Protein AF-A0A6L7V198-F1 (afdb_monomer)

Mean predicted aligned error: 16.87 Å

Nearest PDB structures (foldseek):
  6fhq-assembly1_A  TM=5.120E-01  e=2.280E-01  Homo sapiens
  9h6b-assembly1_B  TM=2.207E-01  e=5.074E+00  Escherichia coli KLY
  6ifm-assembly1_F  TM=2.244E-01  e=8.605E+00  Salmonella enterica subsp. enterica serovar Typhimurium str. LT2
  9h6c-assembly1_B-2  TM=2.796E-01  e=8.605E+00  Escherichia coli KLY

Secondary structure (DSSP, 8-state):
----------PPBPTTT--B--GGGEEE-TTT--EEE--SSTT--S---EEEEEETTTTEEEEEEHHHHHHHTT------------PPP------------TT--HHHHHHHHHHTT-

Structure (mmCIF, N/CA/C/O backbone):
data_AF-A0A6L7V198-F1
#
_entry.id   AF-A0A6L7V198-F1
#
loop_
_atom_site.group_PDB
_atom_site.id
_atom_site.type_symbol
_atom_site.label_atom_id
_at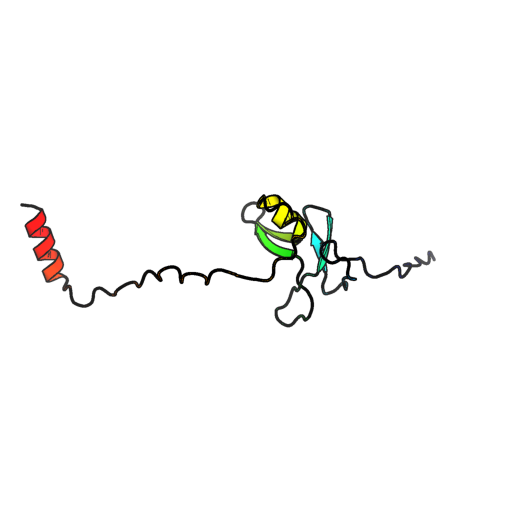om_site.label_alt_id
_atom_site.label_comp_id
_atom_site.label_asym_id
_atom_site.label_entity_id
_atom_site.label_seq_id
_atom_site.pdbx_PDB_ins_code
_atom_site.Cartn_x
_atom_site.Cartn_y
_atom_site.Cartn_z
_atom_site.occupancy
_atom_site.B_iso_or_equiv
_atom_site.auth_seq_id
_atom_site.auth_comp_id
_atom_site.auth_asym_id
_atom_site.auth_atom_id
_atom_site.pdbx_PDB_model_num
ATOM 1 N N . MET A 1 1 ? 13.243 -38.237 6.679 1.00 44.69 1 MET A N 1
ATOM 2 C CA . MET A 1 1 ? 13.777 -37.379 5.601 1.00 44.69 1 MET A CA 1
ATOM 3 C C . MET A 1 1 ? 12.602 -37.002 4.713 1.00 44.69 1 MET A C 1
ATOM 5 O O . MET A 1 1 ? 12.354 -37.661 3.716 1.00 44.69 1 MET A O 1
ATOM 9 N N . THR A 1 2 ? 11.779 -36.054 5.153 1.00 49.41 2 THR A N 1
ATOM 10 C CA . THR A 1 2 ? 10.603 -35.600 4.401 1.00 49.41 2 THR A CA 1
ATOM 11 C C . THR A 1 2 ? 11.046 -34.472 3.484 1.00 49.41 2 THR A C 1
ATOM 13 O O . THR A 1 2 ? 11.246 -33.339 3.914 1.00 49.41 2 THR A O 1
ATOM 16 N N . SER A 1 3 ? 11.273 -34.832 2.225 1.00 48.97 3 SER A N 1
ATOM 17 C CA . SER A 1 3 ? 11.483 -33.908 1.120 1.00 48.97 3 SER A CA 1
ATOM 18 C C . SER A 1 3 ? 10.223 -33.060 0.942 1.00 48.97 3 SER A C 1
ATOM 20 O O . SER A 1 3 ? 9.233 -33.537 0.393 1.00 48.97 3 SER A O 1
ATOM 22 N N . ASN A 1 4 ? 10.242 -31.815 1.418 1.00 54.75 4 ASN A N 1
ATOM 23 C CA . ASN A 1 4 ? 9.237 -30.832 1.029 1.00 54.75 4 ASN A CA 1
ATOM 24 C C . ASN A 1 4 ? 9.600 -30.337 -0.373 1.00 54.75 4 ASN A C 1
ATOM 26 O O . ASN A 1 4 ? 10.453 -29.468 -0.542 1.00 54.75 4 ASN A O 1
ATOM 30 N N . ALA A 1 5 ? 8.967 -30.941 -1.376 1.00 53.66 5 ALA A N 1
ATOM 31 C CA . ALA A 1 5 ? 8.916 -30.411 -2.726 1.00 53.66 5 ALA A CA 1
ATOM 32 C C . ALA A 1 5 ? 8.106 -29.108 -2.689 1.00 53.66 5 ALA A C 1
ATOM 34 O O . ALA A 1 5 ? 6.876 -29.122 -2.759 1.00 53.66 5 ALA A O 1
ATOM 35 N N . ILE A 1 6 ? 8.792 -27.977 -2.523 1.00 59.88 6 ILE A N 1
ATOM 36 C CA . ILE A 1 6 ? 8.203 -26.667 -2.791 1.00 59.88 6 ILE A CA 1
ATOM 37 C C . ILE A 1 6 ? 7.982 -26.644 -4.301 1.00 59.88 6 ILE A C 1
ATOM 39 O O . ILE A 1 6 ? 8.924 -26.511 -5.075 1.00 59.88 6 ILE A O 1
ATOM 43 N N . SER A 1 7 ? 6.744 -26.900 -4.710 1.00 51.19 7 SER A N 1
ATOM 44 C CA . SER A 1 7 ? 6.342 -26.828 -6.107 1.00 51.19 7 SER A CA 1
ATOM 45 C C . SER A 1 7 ? 6.487 -25.376 -6.550 1.00 51.19 7 SER A C 1
ATOM 47 O O . SER A 1 7 ? 5.738 -24.516 -6.088 1.00 51.19 7 SER A O 1
ATOM 49 N N . GLU A 1 8 ? 7.473 -25.112 -7.405 1.00 55.16 8 GLU A N 1
ATOM 50 C CA . GLU A 1 8 ? 7.708 -23.849 -8.109 1.00 55.16 8 GLU A CA 1
ATOM 51 C C . GLU A 1 8 ? 6.473 -23.499 -8.953 1.00 55.16 8 GLU A C 1
ATOM 53 O O . GLU A 1 8 ? 6.374 -23.844 -10.127 1.00 55.16 8 GLU A O 1
ATOM 58 N N . SER A 1 9 ? 5.472 -22.881 -8.331 1.00 57.53 9 SER A N 1
ATOM 59 C CA . SER A 1 9 ? 4.148 -22.698 -8.932 1.00 57.53 9 SER A CA 1
ATOM 60 C C . SER A 1 9 ? 3.872 -21.220 -9.129 1.00 57.53 9 SER A C 1
ATOM 62 O O . SER A 1 9 ? 3.097 -20.638 -8.383 1.00 57.53 9 SER A O 1
ATOM 64 N N . GLY A 1 10 ? 4.525 -20.637 -10.136 1.00 71.19 10 GLY A N 1
ATOM 65 C CA . GLY A 1 10 ? 4.205 -19.312 -10.661 1.00 71.19 10 GLY A CA 1
ATOM 66 C C . GLY A 1 10 ? 4.459 -18.149 -9.699 1.00 71.19 10 GLY A C 1
ATOM 67 O O . GLY A 1 10 ? 4.398 -18.246 -8.476 1.00 71.19 10 GLY A O 1
ATOM 68 N N . LEU A 1 11 ? 4.752 -16.992 -10.271 1.00 79.62 11 LEU A N 1
ATOM 69 C CA . LEU A 1 11 ? 4.632 -15.746 -9.530 1.00 79.62 11 LEU A CA 1
ATOM 70 C C . LEU A 1 11 ? 3.127 -15.467 -9.347 1.00 79.62 11 LEU A C 1
ATOM 72 O O . LEU A 1 11 ? 2.395 -15.557 -10.333 1.00 79.62 11 LEU A O 1
ATOM 76 N N . PRO A 1 12 ? 2.644 -15.161 -8.130 1.00 88.25 12 PRO A N 1
ATOM 77 C CA . PRO A 1 12 ? 1.263 -14.750 -7.921 1.00 88.25 12 PRO A CA 1
ATOM 78 C C . PRO A 1 12 ? 0.965 -13.495 -8.744 1.00 88.25 12 PRO A C 1
ATOM 80 O O . PRO A 1 12 ? 1.823 -12.619 -8.886 1.00 88.25 12 PRO A O 1
ATOM 83 N N . ALA A 1 13 ? -0.244 -13.430 -9.295 1.00 94.38 13 ALA A N 1
ATOM 84 C CA . ALA A 1 13 ? -0.705 -12.288 -10.070 1.00 94.38 13 ALA A CA 1
ATOM 85 C C . ALA A 1 13 ? -1.079 -11.119 -9.152 1.00 94.38 13 ALA A C 1
ATOM 87 O O . ALA A 1 13 ? -1.555 -11.314 -8.031 1.00 94.38 13 ALA A O 1
ATOM 88 N N . CYS A 1 14 ? -0.858 -9.904 -9.640 1.00 96.12 14 CYS A N 1
ATOM 89 C CA . CYS A 1 14 ? -1.327 -8.684 -9.006 1.00 96.12 14 CYS A CA 1
ATOM 90 C C . CYS A 1 14 ? -2.840 -8.543 -9.189 1.00 96.12 14 CYS A C 1
ATOM 92 O O . CYS A 1 14 ? -3.318 -8.530 -10.317 1.00 96.12 14 CYS A O 1
ATOM 94 N N . VAL A 1 15 ? -3.584 -8.335 -8.104 1.00 96.06 15 VAL A N 1
ATOM 95 C CA . VAL A 1 15 ? -5.052 -8.170 -8.132 1.00 96.06 15 VAL A CA 1
ATOM 96 C C . VAL A 1 15 ? -5.533 -6.914 -8.885 1.00 96.06 15 VAL A C 1
ATOM 98 O O . VAL A 1 15 ? -6.725 -6.747 -9.122 1.00 96.06 15 VAL A O 1
ATOM 101 N N . VAL A 1 16 ? -4.625 -5.996 -9.236 1.00 96.50 16 VAL A N 1
ATOM 102 C CA . VAL A 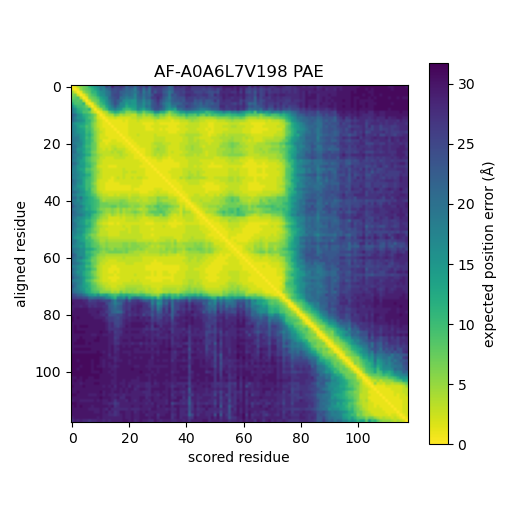1 16 ? -4.958 -4.715 -9.885 1.00 96.50 16 VAL A CA 1
ATOM 103 C C . VAL A 1 16 ? -4.709 -4.731 -11.390 1.00 96.50 16 VAL A C 1
ATOM 105 O O . VAL A 1 16 ? -5.503 -4.164 -12.133 1.00 96.50 16 VAL A O 1
ATOM 108 N N . CYS A 1 17 ? -3.611 -5.336 -11.848 1.00 95.88 17 CYS A N 1
ATOM 109 C CA . CYS A 1 17 ? -3.233 -5.349 -13.267 1.00 95.88 17 CYS A CA 1
ATOM 110 C C . CYS A 1 17 ? -3.100 -6.754 -13.867 1.00 95.88 17 CYS A C 1
ATOM 112 O O . CYS A 1 17 ? -2.730 -6.872 -15.031 1.00 95.88 17 CYS A O 1
ATOM 114 N N . ASP A 1 18 ? -3.341 -7.804 -13.078 1.00 94.88 18 ASP A N 1
ATOM 115 C CA . ASP A 1 18 ? -3.238 -9.218 -13.459 1.00 94.88 18 ASP A CA 1
ATOM 116 C C . ASP A 1 18 ? -1.840 -9.677 -13.925 1.00 94.88 18 ASP A C 1
ATOM 118 O O . ASP A 1 18 ? -1.646 -10.834 -14.305 1.00 94.88 18 ASP A O 1
ATOM 122 N N . GLU A 1 19 ? -0.826 -8.811 -13.846 1.00 93.62 19 GLU A N 1
ATOM 123 C CA . GLU A 1 19 ? 0.552 -9.161 -14.179 1.00 93.62 19 GLU A CA 1
ATOM 124 C C . GLU A 1 19 ? 1.256 -9.894 -13.021 1.00 93.62 19 GLU A C 1
ATOM 126 O O . GLU A 1 19 ? 0.952 -9.657 -11.845 1.00 93.62 19 GLU A O 1
ATOM 131 N N . PRO A 1 20 ? 2.242 -10.763 -13.313 1.00 93.25 20 PRO A N 1
ATOM 132 C CA . PRO A 1 20 ? 2.998 -11.467 -12.283 1.00 93.25 20 PRO A CA 1
ATOM 133 C C . PRO A 1 20 ? 3.744 -10.506 -11.346 1.00 93.25 20 PRO A C 1
ATOM 135 O O . PRO A 1 20 ? 4.444 -9.593 -11.792 1.00 93.25 20 PRO A O 1
ATOM 138 N N . ALA A 1 21 ? 3.650 -10.739 -10.037 1.00 90.12 21 ALA A N 1
ATOM 139 C CA . ALA A 1 21 ? 4.304 -9.922 -9.022 1.00 90.12 21 ALA A CA 1
ATOM 140 C C . ALA A 1 21 ? 5.502 -10.659 -8.396 1.00 90.12 21 ALA A C 1
ATOM 142 O O . ALA A 1 21 ? 5.358 -11.681 -7.708 1.00 90.12 21 ALA A O 1
ATOM 143 N N . ALA A 1 22 ? 6.704 -10.123 -8.638 1.00 88.06 22 ALA A N 1
ATOM 144 C CA . ALA A 1 22 ? 7.951 -10.609 -8.049 1.00 88.06 22 ALA A CA 1
ATOM 145 C C . ALA A 1 22 ? 7.893 -10.546 -6.507 1.00 88.06 22 ALA A C 1
ATOM 147 O O . ALA A 1 22 ? 7.328 -9.590 -5.974 1.00 88.06 22 ALA A O 1
ATOM 148 N N . PRO A 1 23 ? 8.452 -11.524 -5.768 1.00 86.81 23 PRO A N 1
ATOM 149 C CA . PRO A 1 23 ? 8.427 -11.536 -4.303 1.00 86.81 23 PRO A CA 1
ATOM 150 C C . PRO A 1 23 ? 8.981 -10.259 -3.662 1.00 86.81 23 PRO A C 1
ATOM 152 O O . PRO A 1 23 ? 8.484 -9.826 -2.630 1.00 86.81 23 PRO A O 1
ATOM 155 N N . GLU A 1 24 ? 9.990 -9.656 -4.283 1.00 87.62 24 GLU A N 1
ATOM 156 C CA . GLU A 1 24 ? 10.660 -8.431 -3.842 1.00 87.62 24 GLU A CA 1
ATOM 157 C C . GLU A 1 24 ? 9.904 -7.134 -4.174 1.00 87.62 24 GLU A C 1
ATOM 159 O O . GLU A 1 24 ? 10.246 -6.078 -3.644 1.00 87.62 24 GLU A O 1
ATOM 164 N N . ALA A 1 25 ? 8.896 -7.200 -5.046 1.00 89.00 25 ALA A N 1
ATOM 165 C CA . ALA A 1 25 ? 8.133 -6.049 -5.532 1.00 89.00 25 ALA A CA 1
ATOM 166 C C . ALA A 1 25 ? 6.621 -6.269 -5.374 1.00 89.00 25 ALA A C 1
ATOM 168 O O . ALA A 1 25 ? 5.822 -5.805 -6.193 1.00 89.00 25 ALA A O 1
ATOM 169 N N . ARG A 1 26 ? 6.227 -7.018 -4.336 1.00 92.44 26 ARG A N 1
ATOM 170 C CA . ARG A 1 26 ? 4.828 -7.302 -4.010 1.00 92.44 26 ARG A CA 1
ATOM 171 C C . ARG A 1 26 ? 4.551 -7.184 -2.520 1.00 92.44 26 ARG A C 1
ATOM 173 O O . ARG A 1 26 ? 5.438 -7.400 -1.697 1.00 92.44 26 ARG A O 1
ATOM 180 N N . SER A 1 27 ? 3.296 -6.923 -2.187 1.00 95.19 27 SER A N 1
ATOM 181 C CA . SER A 1 27 ? 2.775 -6.940 -0.820 1.00 95.19 27 SER A CA 1
ATOM 182 C C . SER A 1 27 ? 1.354 -7.507 -0.817 1.00 95.19 27 SER A C 1
ATOM 184 O O . SER A 1 27 ? 0.706 -7.567 -1.864 1.00 95.19 27 SER A O 1
ATOM 186 N N . ASP A 1 28 ? 0.901 -7.989 0.334 1.00 96.19 28 ASP A N 1
ATOM 187 C CA . ASP A 1 28 ? -0.468 -8.423 0.591 1.00 96.19 28 ASP A CA 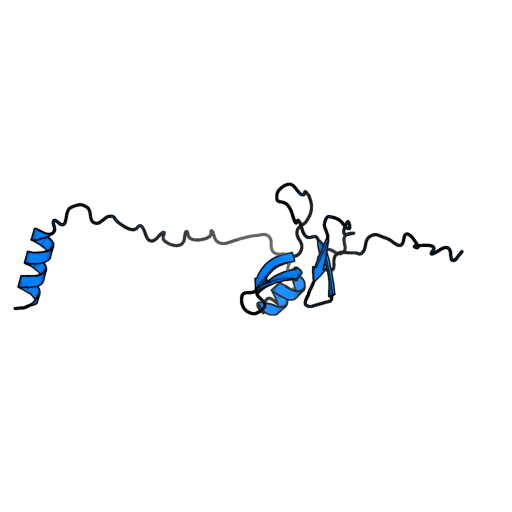1
ATOM 188 C C . ASP A 1 28 ? -1.352 -7.239 1.005 1.00 96.19 28 ASP A C 1
ATOM 190 O O . ASP A 1 28 ? -0.973 -6.396 1.818 1.00 96.19 28 ASP A O 1
ATOM 194 N N . CYS A 1 29 ? -2.547 -7.148 0.424 1.00 96.88 29 CYS A N 1
ATOM 195 C CA . CYS A 1 29 ? -3.509 -6.119 0.797 1.00 96.88 29 CYS A CA 1
ATOM 196 C C . CYS A 1 29 ? -4.205 -6.496 2.108 1.00 96.88 29 CYS A C 1
ATOM 198 O O . CYS A 1 29 ? -4.861 -7.532 2.176 1.00 96.88 29 CYS A O 1
ATOM 200 N N . TYR A 1 30 ? -4.184 -5.617 3.115 1.00 95.69 30 TYR A N 1
ATOM 201 C CA . TYR A 1 30 ? -4.819 -5.911 4.410 1.00 95.69 30 TYR A CA 1
ATOM 202 C C . TYR A 1 30 ? -6.346 -6.103 4.323 1.00 95.69 30 TYR A C 1
ATOM 204 O O . TYR A 1 30 ? -6.949 -6.659 5.240 1.00 95.69 30 TYR A O 1
ATOM 212 N N . ARG A 1 31 ? -6.986 -5.613 3.249 1.00 95.31 31 ARG A N 1
ATOM 213 C CA . ARG A 1 31 ? -8.442 -5.667 3.069 1.00 95.31 31 ARG A CA 1
ATOM 214 C C . ARG A 1 31 ? -8.907 -6.913 2.317 1.00 95.31 31 ARG A C 1
ATOM 216 O O . ARG A 1 31 ? -9.791 -7.597 2.821 1.00 95.31 31 ARG A O 1
ATOM 223 N N . CYS A 1 32 ? -8.355 -7.198 1.135 1.00 96.62 32 CYS A N 1
ATOM 224 C CA . CYS A 1 32 ? -8.753 -8.378 0.352 1.00 96.62 32 CYS A CA 1
ATOM 225 C C . CYS A 1 32 ? -7.861 -9.607 0.585 1.00 96.62 32 CYS A C 1
ATOM 227 O O . CYS A 1 32 ? -8.299 -10.724 0.335 1.00 96.62 32 CYS A O 1
ATOM 229 N N . GLY A 1 33 ? -6.640 -9.427 1.094 1.00 95.69 33 G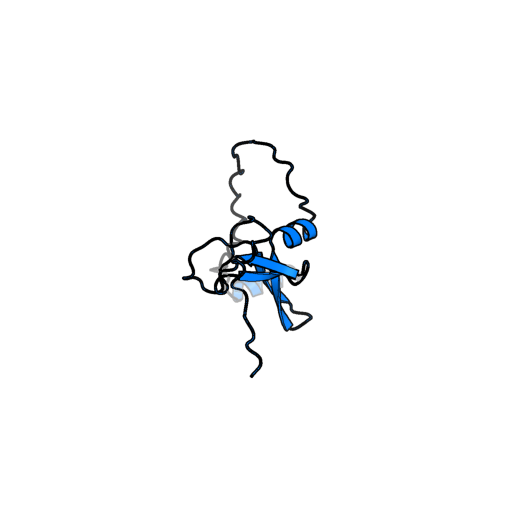LY A N 1
ATOM 230 C CA . GLY A 1 33 ? -5.662 -10.498 1.309 1.00 95.69 33 GLY A CA 1
ATOM 231 C C . GLY A 1 33 ? -4.857 -10.893 0.065 1.00 95.69 33 GLY A C 1
ATOM 232 O O . GLY A 1 33 ? -3.923 -11.683 0.184 1.00 95.69 33 GLY A O 1
ATOM 233 N N . ASP A 1 34 ? -5.180 -10.346 -1.109 1.00 96.12 34 ASP A N 1
ATOM 234 C CA . ASP A 1 34 ? -4.485 -10.656 -2.362 1.00 96.12 34 ASP A CA 1
ATOM 235 C C . ASP A 1 34 ? -3.174 -9.878 -2.527 1.00 96.12 34 ASP A C 1
ATOM 237 O O . ASP A 1 34 ? -2.933 -8.850 -1.884 1.00 96.12 34 ASP A O 1
ATOM 241 N N . TYR A 1 35 ? -2.330 -10.361 -3.441 1.00 96.00 35 TYR A N 1
ATOM 242 C CA . TYR A 1 35 ? -1.061 -9.727 -3.782 1.00 96.00 35 TYR A CA 1
ATOM 243 C C . TYR A 1 35 ? -1.245 -8.557 -4.751 1.00 96.00 35 TYR A C 1
ATOM 245 O O . TYR A 1 35 ? -2.046 -8.616 -5.684 1.00 96.00 35 TYR A O 1
ATOM 253 N N . PHE A 1 36 ? -0.442 -7.511 -4.578 1.00 96.81 36 PHE A N 1
ATOM 254 C CA . PHE A 1 36 ? -0.349 -6.392 -5.515 1.00 96.81 36 PHE A CA 1
ATOM 255 C C . PH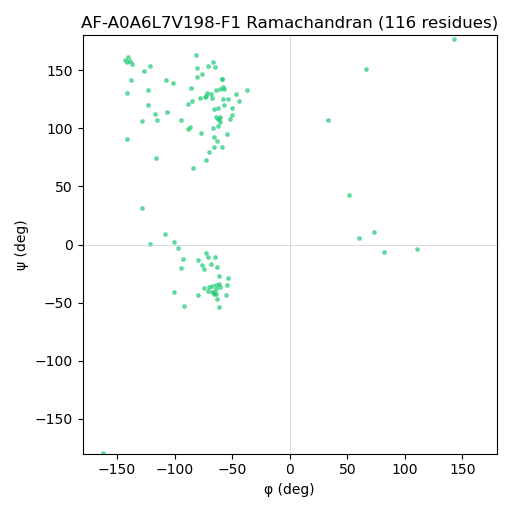E A 1 36 ? 1.099 -5.905 -5.654 1.00 96.81 36 PHE A C 1
ATOM 257 O O . PHE A 1 36 ? 1.920 -6.140 -4.763 1.00 96.81 36 PHE A O 1
ATOM 264 N N . HIS A 1 37 ? 1.431 -5.244 -6.771 1.00 96.50 37 HIS A N 1
ATOM 265 C CA . HIS A 1 37 ? 2.755 -4.638 -6.954 1.00 96.50 37 HIS A CA 1
ATOM 266 C C . HIS A 1 37 ? 2.950 -3.462 -6.009 1.00 96.50 37 HIS A C 1
ATOM 268 O O . HIS A 1 37 ? 2.125 -2.550 -5.980 1.00 96.50 37 HIS A O 1
ATOM 274 N N . LEU A 1 38 ? 4.065 -3.468 -5.288 1.00 95.38 38 LEU A N 1
ATOM 275 C CA . LEU A 1 38 ? 4.443 -2.369 -4.412 1.00 95.38 38 LEU A CA 1
ATOM 276 C C . LEU A 1 38 ? 5.944 -2.139 -4.478 1.00 95.38 38 LEU A C 1
ATOM 278 O O . LEU A 1 38 ? 6.746 -3.059 -4.284 1.00 95.38 38 LEU A O 1
ATOM 282 N N . ARG A 1 39 ? 6.328 -0.881 -4.680 1.00 92.12 39 ARG A N 1
ATOM 283 C CA . ARG A 1 39 ? 7.731 -0.469 -4.634 1.00 92.12 39 ARG A CA 1
ATOM 284 C C . ARG A 1 39 ? 8.092 0.038 -3.243 1.00 92.12 39 ARG A C 1
ATOM 286 O O . ARG A 1 39 ? 7.746 1.147 -2.857 1.00 92.12 39 ARG A O 1
ATOM 293 N N . LEU A 1 40 ? 8.859 -0.759 -2.502 1.00 85.94 40 LEU A N 1
ATOM 294 C CA . LEU A 1 40 ? 9.330 -0.386 -1.159 1.00 85.94 40 LEU A CA 1
ATOM 295 C C . LEU A 1 40 ? 10.479 0.633 -1.175 1.00 85.94 40 LEU A C 1
ATOM 297 O O . LEU A 1 40 ? 10.776 1.254 -0.155 1.00 85.94 40 LEU A O 1
ATOM 301 N N . THR A 1 41 ? 11.152 0.797 -2.315 1.00 85.75 41 THR A N 1
ATOM 302 C CA . THR A 1 41 ? 12.256 1.745 -2.473 1.00 85.75 41 THR A CA 1
ATOM 303 C C . THR A 1 41 ? 12.008 2.665 -3.659 1.00 85.75 41 THR A C 1
ATOM 305 O O . THR A 1 41 ? 11.417 2.281 -4.665 1.00 85.75 41 THR A O 1
ATOM 308 N N . THR A 1 42 ? 12.522 3.891 -3.576 1.00 84.19 42 THR A N 1
ATOM 309 C CA . THR A 1 42 ? 12.422 4.884 -4.659 1.00 84.19 42 THR A CA 1
ATOM 310 C C . THR A 1 42 ? 13.248 4.519 -5.892 1.00 84.19 42 THR A C 1
ATOM 312 O O . THR A 1 42 ? 13.046 5.087 -6.962 1.00 84.19 42 THR A O 1
ATOM 315 N N . THR A 1 43 ? 14.190 3.588 -5.745 1.00 85.62 43 THR A N 1
ATOM 316 C CA . THR A 1 43 ? 15.033 3.075 -6.828 1.00 85.62 43 THR A CA 1
ATOM 317 C C . THR A 1 43 ? 14.455 1.822 -7.480 1.00 85.62 43 THR A C 1
ATOM 319 O O . THR A 1 43 ? 14.935 1.426 -8.544 1.00 85.62 43 THR A O 1
ATOM 322 N N . ALA A 1 44 ? 13.439 1.193 -6.877 1.00 84.62 44 ALA A N 1
ATOM 323 C CA . ALA A 1 44 ? 12.760 0.057 -7.478 1.00 84.62 44 ALA A CA 1
ATOM 324 C C . ALA A 1 44 ? 12.047 0.494 -8.766 1.00 84.62 44 ALA A C 1
ATOM 326 O O . ALA A 1 44 ? 11.359 1.516 -8.822 1.00 84.62 44 ALA A O 1
ATOM 327 N N . THR A 1 45 ? 12.233 -0.294 -9.821 1.00 83.50 45 THR A N 1
ATOM 328 C CA . THR A 1 45 ? 11.585 -0.089 -11.121 1.00 83.50 45 THR A CA 1
ATOM 329 C C . THR A 1 45 ? 10.418 -1.058 -11.243 1.00 83.50 45 THR A C 1
ATOM 331 O O . THR A 1 45 ? 10.548 -2.214 -10.852 1.00 83.50 45 THR A O 1
ATOM 334 N N . GLY A 1 46 ? 9.290 -0.599 -11.780 1.00 86.56 46 GLY A N 1
ATOM 335 C CA . GLY A 1 46 ? 8.100 -1.425 -11.965 1.00 86.56 46 GLY A CA 1
ATOM 336 C C . GLY A 1 46 ? 6.803 -0.657 -11.711 1.00 86.56 46 GLY A C 1
ATOM 337 O O . GLY A 1 46 ? 6.856 0.527 -11.359 1.00 86.56 46 GLY A O 1
ATOM 338 N N . PRO A 1 47 ? 5.653 -1.319 -11.914 1.00 91.44 47 PRO A N 1
ATOM 339 C CA . PRO A 1 47 ? 4.347 -0.768 -11.579 1.00 91.44 47 PRO A CA 1
ATOM 340 C C . PRO A 1 47 ? 4.175 -0.607 -10.062 1.00 91.44 47 PRO A C 1
ATOM 342 O O . PRO A 1 47 ? 4.834 -1.276 -9.266 1.00 91.44 47 PRO A O 1
ATOM 345 N N . ASP A 1 48 ? 3.271 0.292 -9.682 1.00 94.31 48 ASP A N 1
ATOM 346 C CA . ASP A 1 48 ? 2.865 0.547 -8.299 1.00 94.31 48 ASP A CA 1
ATOM 347 C C . ASP A 1 48 ? 1.339 0.468 -8.246 1.00 94.31 48 ASP A C 1
ATOM 349 O O . ASP A 1 48 ? 0.635 1.321 -8.792 1.00 94.31 48 ASP A O 1
ATOM 353 N N . CYS A 1 49 ? 0.826 -0.614 -7.673 1.00 97.00 49 CYS A N 1
ATOM 354 C CA . CYS A 1 49 ? -0.590 -0.973 -7.729 1.00 97.00 49 CYS A CA 1
ATOM 355 C C . CYS A 1 49 ? -1.303 -0.780 -6.385 1.00 97.00 49 CYS A C 1
ATOM 357 O O . CYS A 1 49 ? -2.449 -1.203 -6.223 1.00 97.00 49 CYS A O 1
ATOM 359 N N . GLY A 1 50 ? -0.648 -0.154 -5.416 1.00 95.31 50 GLY A N 1
ATOM 360 C CA . GLY A 1 50 ? -1.249 0.162 -4.135 1.00 95.31 50 GLY A CA 1
ATOM 361 C C . GLY A 1 50 ? -0.478 1.229 -3.387 1.00 95.31 50 GLY A C 1
ATOM 362 O O . GLY A 1 50 ? 0.548 1.719 -3.851 1.00 95.31 50 GLY A O 1
ATOM 363 N N . ASP A 1 51 ? -0.986 1.539 -2.202 1.00 95.19 51 ASP A N 1
ATOM 364 C CA . ASP A 1 51 ? -0.433 2.553 -1.319 1.00 95.19 51 ASP A CA 1
ATOM 365 C C . ASP A 1 51 ? -0.058 1.946 0.035 1.00 95.19 51 ASP A C 1
ATOM 367 O O . ASP A 1 51 ? -0.650 0.964 0.503 1.00 95.19 51 ASP A O 1
ATOM 371 N N . VAL A 1 52 ? 0.914 2.590 0.681 1.00 94.94 52 VAL A N 1
ATOM 372 C CA . VAL A 1 52 ? 1.307 2.328 2.064 1.00 94.94 52 VAL A CA 1
ATOM 373 C C . VAL A 1 52 ? 1.201 3.611 2.883 1.00 94.94 52 VAL A C 1
ATOM 375 O O . VAL A 1 52 ? 1.677 4.669 2.468 1.00 94.94 52 VAL A O 1
ATOM 378 N N . TRP A 1 53 ? 0.589 3.529 4.061 1.00 94.19 53 TRP A N 1
ATOM 379 C CA . TRP A 1 53 ? 0.493 4.649 5.000 1.00 94.19 53 TRP A CA 1
ATOM 380 C C . TRP A 1 53 ? 0.677 4.171 6.437 1.00 94.19 53 TRP A C 1
ATOM 382 O O . TRP A 1 53 ? 0.560 2.983 6.732 1.00 94.19 53 TRP A O 1
ATOM 392 N N . ILE A 1 54 ? 0.986 5.104 7.336 1.00 95.19 54 ILE A N 1
ATOM 393 C CA . ILE A 1 54 ? 0.962 4.850 8.778 1.00 95.19 54 ILE A CA 1
ATOM 394 C C . ILE A 1 54 ? -0.470 5.073 9.246 1.00 95.19 54 ILE A C 1
ATOM 396 O O . ILE A 1 54 ? -1.034 6.142 9.022 1.00 95.19 54 ILE A O 1
ATOM 400 N N . ASP A 1 55 ? -1.049 4.060 9.874 1.00 94.19 55 ASP A N 1
ATOM 401 C CA . ASP A 1 55 ? -2.305 4.201 10.591 1.00 94.19 55 ASP A CA 1
ATOM 402 C C . ASP A 1 55 ? -2.018 4.632 12.032 1.00 94.19 55 ASP A C 1
ATOM 404 O O . ASP A 1 55 ? -1.299 3.945 12.762 1.00 94.19 55 ASP A O 1
ATOM 408 N N . ASP A 1 56 ? -2.560 5.786 12.420 1.00 94.44 56 ASP A N 1
ATOM 409 C CA . ASP A 1 56 ? -2.319 6.405 13.725 1.00 94.44 56 ASP A CA 1
ATOM 410 C C . ASP A 1 56 ? -3.061 5.698 14.875 1.00 94.44 56 ASP A C 1
ATOM 412 O O . ASP A 1 56 ? -2.669 5.840 16.034 1.00 94.44 56 ASP A O 1
ATOM 416 N N . GLU A 1 57 ? -4.123 4.934 14.593 1.00 94.81 57 GLU A N 1
ATOM 417 C CA . GLU A 1 57 ? -4.882 4.219 15.625 1.00 94.81 57 GLU A CA 1
ATOM 418 C C . GLU A 1 57 ? -4.166 2.935 16.041 1.00 94.81 57 GLU A C 1
ATOM 420 O O . GLU A 1 57 ? -4.049 2.638 17.233 1.00 94.81 57 GLU A O 1
ATOM 425 N N . VAL A 1 58 ? -3.654 2.181 15.063 1.00 93.12 58 VAL A N 1
ATOM 426 C CA . VAL A 1 58 ? -2.918 0.930 15.318 1.00 93.12 58 VAL A CA 1
ATOM 427 C C . VAL A 1 58 ? -1.399 1.105 15.327 1.00 93.12 58 VAL A C 1
ATOM 429 O O . VAL A 1 58 ? -0.680 0.148 15.615 1.00 93.12 58 VAL A O 1
ATOM 432 N N . MET A 1 59 ? -0.903 2.318 15.056 1.00 95.75 59 MET A N 1
ATOM 433 C CA . MET A 1 59 ? 0.521 2.678 15.031 1.00 95.75 59 MET A CA 1
ATOM 434 C C . MET A 1 59 ? 1.357 1.731 14.154 1.00 95.75 59 MET A C 1
ATOM 436 O O . MET A 1 59 ? 2.454 1.310 14.532 1.00 95.75 59 MET A O 1
ATOM 440 N N . ALA A 1 60 ? 0.831 1.374 12.981 1.00 93.81 60 ALA A N 1
ATOM 441 C CA . ALA A 1 60 ? 1.434 0.398 12.077 1.00 93.81 60 ALA A CA 1
ATOM 442 C C . ALA A 1 60 ? 1.341 0.840 10.612 1.00 93.81 60 ALA A C 1
ATOM 444 O O . ALA A 1 60 ? 0.484 1.643 10.245 1.00 93.81 60 ALA A O 1
ATOM 445 N N . LEU A 1 61 ? 2.221 0.291 9.768 1.00 95.06 61 LEU A N 1
ATOM 446 C CA . LEU A 1 61 ? 2.106 0.445 8.319 1.00 95.06 61 LEU A CA 1
ATOM 447 C C . LEU A 1 61 ? 0.953 -0.417 7.807 1.00 95.06 61 LEU A C 1
ATOM 449 O O . LEU A 1 61 ? 0.922 -1.623 8.058 1.00 95.06 61 LEU A O 1
ATOM 453 N N . GLN A 1 62 ? 0.035 0.199 7.072 1.00 95.44 62 GLN A N 1
ATOM 454 C CA . GLN A 1 62 ? -1.024 -0.489 6.347 1.00 95.44 62 GLN A CA 1
ATOM 455 C C . GLN A 1 62 ? -0.749 -0.462 4.851 1.00 95.44 62 GLN A C 1
ATOM 457 O O . GLN A 1 62 ? -0.282 0.540 4.314 1.00 95.44 62 GLN A O 1
ATOM 462 N N . PHE A 1 63 ? -1.070 -1.577 4.201 1.00 96.50 63 PHE A N 1
ATOM 463 C CA . PHE A 1 63 ? -0.813 -1.836 2.790 1.00 96.50 63 PHE A CA 1
ATOM 464 C C . PHE A 1 63 ? -2.128 -2.169 2.093 1.00 96.50 63 PHE A C 1
ATOM 466 O O . PHE A 1 63 ? -2.790 -3.146 2.459 1.00 96.50 63 PHE A O 1
ATOM 473 N N . ALA A 1 64 ? -2.531 -1.390 1.090 1.00 97.12 64 ALA A N 1
ATOM 474 C CA . ALA A 1 64 ? -3.754 -1.687 0.350 1.00 97.12 64 ALA A CA 1
ATOM 475 C C . ALA A 1 64 ? -3.615 -1.490 -1.155 1.00 97.12 64 ALA A C 1
ATOM 477 O O . ALA A 1 64 ? -2.998 -0.534 -1.618 1.00 97.12 64 ALA A O 1
ATOM 478 N N . CYS A 1 65 ? -4.250 -2.385 -1.916 1.00 97.81 65 CYS A N 1
ATOM 479 C CA . CYS A 1 65 ? -4.325 -2.278 -3.365 1.00 97.81 65 CYS A CA 1
ATOM 480 C C . CYS A 1 65 ? -5.256 -1.132 -3.794 1.00 97.81 65 CYS A C 1
ATOM 482 O O . CYS A 1 65 ? -6.217 -0.782 -3.095 1.00 97.81 65 CYS A O 1
ATOM 484 N N . HIS A 1 66 ? -5.014 -0.573 -4.980 1.00 96.88 66 HIS A N 1
ATOM 485 C CA . HIS A 1 66 ? -5.824 0.526 -5.502 1.00 96.88 66 HIS A CA 1
ATOM 486 C C . HIS A 1 66 ? -7.299 0.162 -5.714 1.00 96.88 66 HIS A C 1
ATOM 488 O O . HIS A 1 66 ? -8.134 1.051 -5.570 1.00 96.88 66 HIS A O 1
ATOM 494 N N . ASN A 1 67 ? -7.644 -1.107 -5.966 1.00 96.25 67 ASN A N 1
ATOM 495 C CA . ASN A 1 67 ? -9.043 -1.542 -6.079 1.00 96.25 67 ASN A CA 1
ATOM 496 C C . ASN A 1 67 ? -9.798 -1.300 -4.760 1.00 96.25 67 ASN A C 1
ATOM 498 O O . ASN A 1 67 ? -10.783 -0.5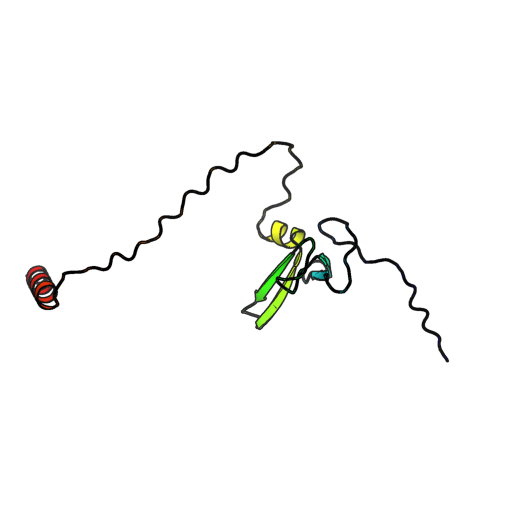67 -4.723 1.00 96.25 67 ASN A O 1
ATOM 502 N N . CYS A 1 68 ? -9.268 -1.821 -3.649 1.00 96.62 68 CYS A N 1
ATOM 503 C CA . CYS A 1 68 ? -9.833 -1.630 -2.310 1.00 96.62 68 CYS A CA 1
ATOM 504 C C . CYS A 1 68 ? -9.859 -0.156 -1.870 1.00 96.62 68 CYS A C 1
ATOM 506 O O . CYS A 1 68 ? -10.755 0.262 -1.130 1.00 96.62 68 CYS A O 1
ATOM 508 N N . LEU A 1 69 ? -8.862 0.631 -2.282 1.00 95.12 69 LEU A N 1
ATOM 509 C CA . LEU A 1 69 ? -8.792 2.061 -1.974 1.00 95.12 69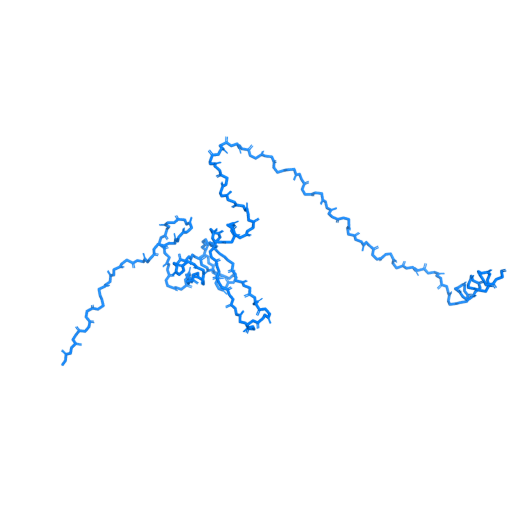 LEU A CA 1
ATOM 510 C C . LEU A 1 69 ? -9.792 2.881 -2.797 1.00 95.12 69 LEU A C 1
ATOM 512 O O . LEU A 1 69 ? -10.379 3.827 -2.270 1.00 95.12 69 LEU A O 1
ATOM 516 N N . ALA A 1 70 ? -10.004 2.525 -4.065 1.00 93.69 70 ALA A N 1
ATOM 517 C CA . ALA A 1 70 ? -11.012 3.141 -4.922 1.00 93.69 70 ALA A CA 1
ATOM 518 C C . ALA A 1 70 ? -12.424 2.888 -4.374 1.00 93.69 70 ALA A C 1
ATOM 520 O O . ALA A 1 70 ? -13.179 3.840 -4.170 1.00 93.69 70 ALA A O 1
ATOM 521 N N . GLU A 1 71 ? -12.725 1.641 -3.997 1.00 92.38 71 GLU A N 1
ATOM 522 C CA . GLU A 1 71 ? -13.986 1.278 -3.340 1.00 92.38 71 GLU A CA 1
ATOM 523 C C . GLU A 1 71 ? -14.237 2.101 -2.068 1.00 92.38 71 GLU A C 1
ATOM 525 O O . GLU A 1 71 ? -15.335 2.619 -1.866 1.00 92.38 71 GLU A O 1
ATOM 530 N N . GLN A 1 72 ? -13.213 2.294 -1.229 1.00 89.50 72 GLN A N 1
ATOM 531 C CA . GLN A 1 72 ? -13.336 3.084 0.001 1.00 89.50 72 GLN A CA 1
ATOM 532 C C . GLN A 1 72 ? -13.644 4.558 -0.248 1.00 89.50 72 GLN A C 1
ATOM 534 O O . GLN A 1 72 ? -14.347 5.182 0.547 1.00 89.50 72 GLN A O 1
ATOM 539 N N . ARG A 1 73 ? -13.104 5.125 -1.329 1.00 88.38 73 ARG A N 1
ATOM 540 C CA . ARG A 1 73 ? -13.373 6.513 -1.718 1.00 88.38 73 ARG A CA 1
ATOM 541 C C . ARG A 1 73 ? -14.780 6.699 -2.291 1.00 88.38 73 ARG A C 1
ATOM 543 O O . ARG A 1 73 ? -15.186 7.835 -2.509 1.00 88.38 73 ARG A O 1
ATOM 550 N N . GLY A 1 74 ? -15.530 5.616 -2.513 1.00 82.38 74 GLY A N 1
ATOM 551 C CA . GLY A 1 74 ? -16.776 5.658 -3.276 1.00 82.38 74 GLY A CA 1
ATOM 552 C C . GLY A 1 74 ? -16.537 5.830 -4.778 1.00 82.38 74 GLY A C 1
ATOM 553 O O . GLY A 1 74 ? -17.485 6.045 -5.529 1.00 82.38 74 GLY A O 1
ATOM 554 N N . GLU A 1 75 ? -15.285 5.694 -5.216 1.00 71.38 75 GLU A N 1
ATOM 555 C CA . GLU A 1 75 ? -14.875 5.670 -6.613 1.00 71.38 75 GLU A CA 1
ATOM 556 C C . GLU A 1 75 ? -15.052 4.227 -7.117 1.00 71.38 75 GLU A C 1
ATOM 558 O O . GLU A 1 75 ? -14.095 3.498 -7.373 1.00 71.38 75 GLU A O 1
ATOM 563 N N . ALA A 1 76 ? -16.297 3.747 -7.179 1.00 54.81 76 ALA A N 1
ATOM 564 C CA . ALA A 1 76 ? -16.573 2.515 -7.913 1.00 54.81 76 ALA A CA 1
ATOM 565 C C . ALA A 1 76 ? -16.088 2.714 -9.358 1.00 54.81 76 ALA A C 1
ATOM 567 O O . ALA A 1 76 ? -16.325 3.779 -9.930 1.00 54.81 76 ALA A O 1
ATOM 568 N N . ALA A 1 77 ? -15.366 1.721 -9.893 1.00 53.12 77 ALA A N 1
ATOM 569 C CA . ALA A 1 77 ? -14.624 1.798 -11.151 1.00 53.12 77 ALA A CA 1
ATOM 570 C C . ALA A 1 77 ? -15.361 2.621 -12.225 1.00 53.12 77 ALA A C 1
ATOM 572 O O . ALA A 1 77 ? -16.554 2.376 -12.445 1.00 53.12 77 ALA A O 1
ATOM 573 N N . PRO A 1 78 ? -14.690 3.562 -12.924 1.00 49.72 78 PRO A N 1
ATOM 574 C CA . PRO A 1 78 ? -15.293 4.131 -14.114 1.00 49.72 78 PRO A CA 1
ATOM 575 C C . PRO A 1 78 ? -15.586 2.959 -15.049 1.00 49.72 78 PRO A C 1
ATOM 577 O O . PRO A 1 78 ? -14.682 2.204 -15.414 1.00 49.72 78 PRO A O 1
ATOM 580 N N . ALA A 1 79 ? -16.861 2.770 -15.397 1.00 48.22 79 ALA A N 1
ATOM 581 C CA . ALA A 1 79 ? -17.211 1.969 -16.557 1.00 48.22 79 ALA A CA 1
ATOM 582 C C . ALA A 1 79 ? -16.297 2.433 -17.694 1.00 48.22 79 ALA A C 1
ATOM 584 O O . ALA A 1 79 ? -16.132 3.640 -17.873 1.00 48.22 79 ALA A O 1
ATOM 585 N N . ALA A 1 80 ? -15.640 1.491 -18.372 1.00 49.25 80 ALA A N 1
ATOM 586 C CA . ALA A 1 80 ? -14.757 1.776 -19.489 1.00 49.25 80 ALA A CA 1
ATOM 587 C C . ALA A 1 80 ? -15.525 2.592 -20.539 1.00 49.25 80 ALA A C 1
ATOM 589 O O . ALA A 1 80 ? -16.257 2.036 -21.353 1.00 49.25 80 ALA A O 1
ATOM 590 N N . ASP A 1 81 ? -15.391 3.911 -20.466 1.00 41.41 81 ASP A N 1
ATOM 591 C CA . ASP A 1 81 ? -15.885 4.850 -21.453 1.00 41.41 81 ASP A CA 1
ATOM 592 C C . ASP A 1 81 ? -14.646 5.511 -22.048 1.00 41.41 81 ASP A C 1
ATOM 594 O O . ASP A 1 81 ? -13.901 6.248 -21.393 1.00 41.41 81 ASP A O 1
ATOM 598 N N . ASP A 1 82 ? -14.373 5.114 -23.282 1.00 52.62 82 ASP A N 1
ATOM 599 C CA . ASP A 1 82 ? -13.216 5.467 -24.088 1.00 52.62 82 ASP A CA 1
ATOM 600 C C . ASP A 1 82 ? -13.330 6.949 -24.485 1.00 52.62 82 ASP A C 1
ATOM 602 O O . ASP A 1 82 ? -13.791 7.302 -25.570 1.00 52.62 82 ASP A O 1
ATOM 606 N N . THR A 1 83 ? -12.986 7.855 -23.566 1.00 54.41 83 THR A N 1
ATOM 607 C CA . THR A 1 83 ? -12.886 9.290 -23.860 1.00 54.41 83 THR A CA 1
ATOM 608 C C . THR A 1 83 ? -11.448 9.762 -23.653 1.00 54.41 83 THR A C 1
ATOM 610 O O . THR A 1 83 ? -10.974 9.822 -22.514 1.00 54.41 83 THR A O 1
ATOM 613 N N . PRO A 1 84 ? -10.729 10.156 -24.721 1.00 47.84 84 PRO A N 1
ATOM 614 C CA . PRO A 1 84 ? -9.415 10.755 -24.582 1.00 47.84 84 PRO A CA 1
ATOM 615 C C . PRO A 1 84 ? -9.525 12.115 -23.884 1.00 47.84 84 PRO A C 1
ATOM 617 O O . PRO A 1 84 ? -10.120 13.055 -24.404 1.00 47.84 84 PRO A O 1
ATOM 620 N N . GLY A 1 85 ? -8.916 12.190 -22.702 1.00 51.88 85 GLY A N 1
ATOM 621 C CA . GLY A 1 85 ? -8.263 13.354 -22.106 1.00 51.88 85 GLY A CA 1
ATOM 622 C C . GLY A 1 85 ? -8.831 14.748 -22.389 1.00 51.88 85 GLY A C 1
ATOM 623 O O . GLY A 1 85 ? -8.502 15.392 -23.380 1.00 51.88 85 GLY A O 1
ATOM 624 N N . THR A 1 86 ? -9.477 15.325 -21.381 1.00 45.03 86 THR A N 1
ATOM 625 C CA . THR A 1 86 ? -9.218 16.722 -21.012 1.00 45.03 86 THR A CA 1
ATOM 626 C C . THR A 1 86 ? -9.246 16.798 -19.493 1.00 45.03 86 THR A C 1
ATOM 628 O O . THR A 1 86 ? -10.293 16.977 -18.882 1.00 45.03 86 THR A O 1
ATOM 631 N N . GLN A 1 87 ? -8.079 16.622 -18.871 1.00 56.06 87 GLN A N 1
ATOM 632 C CA . GLN A 1 87 ? -7.874 17.114 -17.513 1.00 56.06 87 GLN A CA 1
ATOM 633 C C . GLN A 1 87 ? -8.024 18.642 -17.589 1.00 56.06 87 GLN A C 1
ATOM 635 O O . GLN A 1 87 ? -7.240 19.272 -18.308 1.00 56.06 87 GLN A O 1
ATOM 640 N N . PRO A 1 88 ? -9.009 19.265 -16.918 1.00 60.19 88 PRO A N 1
ATOM 641 C CA . PRO A 1 88 ? -8.964 20.706 -16.743 1.00 60.19 88 PRO A CA 1
ATOM 642 C C . PRO A 1 88 ? -7.644 21.030 -16.029 1.00 60.19 88 PRO A C 1
ATOM 644 O O . PRO A 1 88 ? -7.264 20.297 -15.108 1.00 60.19 88 PRO A O 1
ATOM 647 N N . PRO A 1 89 ? -6.897 22.060 -16.466 1.00 54.88 89 PRO A N 1
ATOM 648 C CA . PRO A 1 89 ? -5.650 22.416 -15.812 1.00 54.88 89 PRO A CA 1
ATOM 649 C C . PRO A 1 89 ? -5.935 22.616 -14.328 1.00 54.88 89 PRO A C 1
ATOM 651 O O . PRO A 1 89 ? -6.836 23.373 -13.967 1.00 54.88 89 PRO A O 1
ATOM 654 N N . ALA A 1 90 ? -5.190 21.898 -13.485 1.00 56.78 90 ALA A N 1
ATOM 655 C CA . ALA A 1 90 ? -5.222 22.081 -12.048 1.00 56.78 90 ALA A CA 1
ATOM 656 C C . ALA A 1 90 ? -5.013 23.569 -11.769 1.00 56.78 90 ALA A C 1
ATOM 658 O O . ALA A 1 90 ? -3.920 24.101 -11.989 1.00 56.78 90 ALA A O 1
ATOM 659 N N . GLU A 1 91 ? -6.071 24.256 -11.339 1.00 51.22 91 GLU A N 1
ATOM 660 C CA . GLU A 1 91 ? -5.927 25.628 -10.894 1.00 51.22 91 GLU A CA 1
ATOM 661 C C . GLU A 1 91 ? -4.911 25.612 -9.748 1.00 51.22 91 GLU A C 1
ATOM 663 O O . GLU A 1 91 ? -5.067 24.833 -8.798 1.00 51.22 91 GLU A O 1
ATOM 668 N N . PRO A 1 92 ? -3.829 26.405 -9.825 1.00 55.88 92 PRO A N 1
ATOM 669 C CA . PRO A 1 92 ? -2.885 26.481 -8.734 1.00 55.88 92 PRO A CA 1
ATOM 670 C C . PRO A 1 92 ? -3.648 27.012 -7.526 1.00 55.88 92 PRO A C 1
ATOM 672 O O . PRO A 1 92 ? -4.007 28.188 -7.472 1.00 55.88 92 PRO A O 1
ATOM 675 N N . SER A 1 93 ? -3.899 26.123 -6.563 1.00 57.56 93 SER A N 1
ATOM 676 C CA . SER A 1 93 ? -4.443 26.474 -5.257 1.00 57.56 93 SER A CA 1
ATOM 677 C C . SER A 1 93 ? -3.694 27.719 -4.775 1.00 57.56 93 SER A C 1
ATOM 679 O O . SER A 1 93 ? -2.453 27.697 -4.796 1.00 57.56 93 SER A O 1
ATOM 681 N N . PRO A 1 94 ? -4.378 28.834 -4.445 1.00 55.53 94 PRO A N 1
ATOM 682 C CA . PRO A 1 94 ? -3.703 30.091 -4.187 1.00 55.53 94 PRO A CA 1
ATOM 683 C C . PRO A 1 94 ? -2.766 29.862 -3.014 1.00 55.53 94 PRO A C 1
ATOM 685 O O . PRO A 1 94 ? -3.199 29.733 -1.867 1.00 55.53 94 PRO A O 1
ATOM 688 N N . ARG A 1 95 ? -1.461 29.782 -3.313 1.00 57.44 95 ARG A N 1
ATOM 689 C CA . ARG A 1 95 ? -0.413 29.780 -2.302 1.00 57.44 95 ARG A CA 1
ATOM 690 C C . ARG A 1 95 ? -0.736 30.967 -1.424 1.00 57.44 95 ARG A C 1
ATOM 692 O O . ARG A 1 95 ? -0.682 32.108 -1.881 1.00 57.44 95 ARG A O 1
ATOM 699 N N . ARG A 1 96 ? -1.136 30.691 -0.186 1.00 59.69 96 ARG A N 1
ATOM 700 C CA . ARG A 1 96 ? -1.384 31.709 0.821 1.00 59.69 96 ARG A CA 1
ATOM 701 C C . ARG A 1 96 ? -0.021 32.325 1.096 1.00 59.69 96 ARG A C 1
ATOM 703 O O . ARG A 1 96 ? 0.710 31.870 1.968 1.00 59.69 96 ARG A O 1
ATOM 710 N N . THR A 1 97 ? 0.377 33.285 0.263 1.00 56.28 97 THR A N 1
ATOM 711 C CA . THR A 1 97 ? 1.632 34.001 0.420 1.00 56.28 97 THR A CA 1
ATOM 712 C C . THR A 1 97 ? 1.515 34.675 1.766 1.00 56.28 97 THR A C 1
ATOM 714 O O . THR A 1 97 ? 0.696 35.585 1.940 1.00 56.28 97 THR A O 1
ATOM 717 N N . LEU A 1 98 ? 2.284 34.188 2.734 1.00 56.25 98 LEU A N 1
ATOM 718 C CA . LEU A 1 98 ? 2.506 34.894 3.974 1.00 56.25 98 LEU A CA 1
ATOM 719 C C . LEU A 1 98 ? 3.229 36.179 3.562 1.00 56.25 98 LEU A C 1
ATOM 721 O O . LEU A 1 98 ? 4.447 36.199 3.417 1.00 56.25 98 LEU A O 1
ATOM 725 N N . ARG A 1 99 ? 2.476 37.238 3.245 1.00 57.72 99 ARG A N 1
ATOM 726 C CA . ARG A 1 99 ? 3.079 38.553 3.068 1.00 57.72 99 ARG A CA 1
ATOM 727 C C . ARG A 1 99 ? 3.678 38.891 4.421 1.00 57.72 99 ARG A C 1
ATOM 729 O O . ARG A 1 99 ? 2.938 39.139 5.375 1.00 57.72 99 ARG A O 1
ATOM 736 N N . ALA A 1 100 ? 5.004 38.855 4.501 1.00 57.06 100 ALA A N 1
ATOM 737 C CA . ALA A 1 100 ? 5.719 39.499 5.579 1.00 57.06 100 ALA A CA 1
AT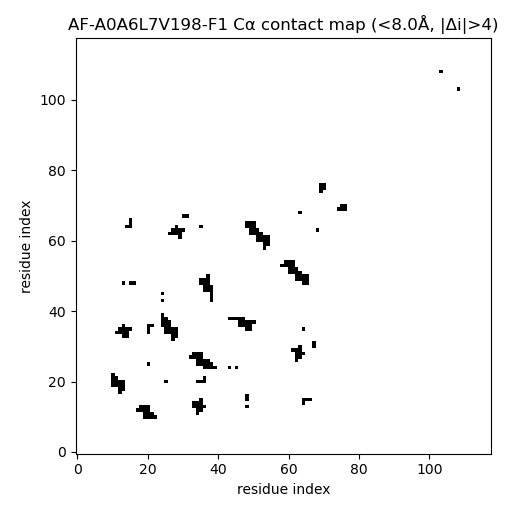OM 738 C C . ALA A 1 100 ? 5.168 40.927 5.659 1.00 57.06 100 ALA A C 1
ATOM 740 O O . ALA A 1 100 ? 5.201 41.678 4.684 1.00 57.06 100 ALA A O 1
ATOM 741 N N . ARG A 1 101 ? 4.549 41.276 6.788 1.00 57.00 101 ARG A N 1
ATOM 742 C CA . ARG A 1 101 ? 4.179 42.659 7.083 1.00 57.00 101 ARG A CA 1
ATOM 743 C C . ARG A 1 101 ? 5.469 43.404 7.407 1.00 57.00 101 ARG A C 1
ATOM 745 O O . ARG A 1 101 ? 5.752 43.679 8.568 1.00 57.00 101 ARG A O 1
ATOM 752 N N . GLU A 1 102 ? 6.276 43.670 6.391 1.00 58.31 102 GLU A N 1
ATOM 753 C CA . GLU A 1 102 ? 7.410 44.571 6.527 1.00 58.31 102 GLU A CA 1
ATOM 754 C C . GLU A 1 102 ? 6.870 45.987 6.755 1.00 58.31 102 GLU A C 1
ATOM 756 O O . GLU A 1 102 ? 6.019 46.474 6.011 1.00 58.31 102 GLU A O 1
ATOM 761 N N . GLY A 1 103 ? 7.328 46.631 7.831 1.00 61.38 103 GLY A N 1
ATOM 762 C CA . GLY A 1 103 ? 7.156 48.072 8.034 1.00 61.38 103 GLY A CA 1
ATOM 763 C C . GLY A 1 103 ? 6.203 48.532 9.141 1.00 61.38 103 GLY A C 1
ATOM 764 O O . GLY A 1 103 ? 6.150 49.730 9.396 1.00 61.38 103 GLY A O 1
ATOM 765 N N . ALA A 1 104 ? 5.492 47.651 9.853 1.00 65.12 104 ALA A N 1
ATOM 766 C CA . ALA A 1 104 ? 4.757 48.080 11.049 1.00 65.12 104 ALA A CA 1
ATOM 767 C C . ALA A 1 104 ? 5.682 48.029 12.271 1.00 65.12 104 ALA A C 1
ATOM 769 O O . ALA A 1 104 ? 5.923 46.955 12.828 1.00 65.12 104 ALA A O 1
ATOM 770 N N . SER A 1 105 ? 6.200 49.182 12.704 1.00 74.62 105 SER A N 1
ATOM 771 C CA . SER A 1 105 ? 6.954 49.227 13.956 1.00 74.62 105 SER A CA 1
ATOM 772 C C . SER A 1 105 ? 6.027 48.899 15.131 1.00 74.62 105 SER A C 1
ATOM 774 O O . SER A 1 105 ? 4.823 49.179 15.106 1.00 74.62 105 SER A O 1
ATOM 776 N N . ALA A 1 106 ? 6.586 48.358 16.214 1.00 72.19 106 ALA A N 1
ATOM 777 C CA . ALA A 1 106 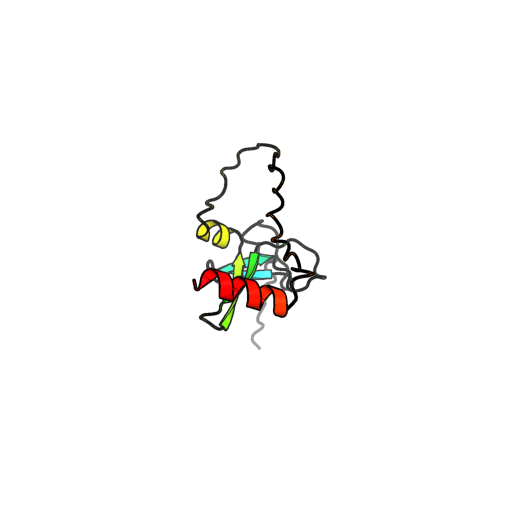? 5.828 48.116 17.443 1.00 72.19 106 ALA A CA 1
ATOM 778 C C . ALA A 1 106 ? 5.110 49.387 17.948 1.00 72.19 106 ALA A C 1
ATOM 780 O O . ALA A 1 106 ? 4.032 49.310 18.543 1.00 72.19 106 ALA A O 1
ATOM 781 N N . ARG A 1 107 ? 5.673 50.567 17.657 1.00 77.94 107 ARG A N 1
ATOM 782 C CA . ARG A 1 107 ? 5.102 51.865 18.022 1.00 77.94 107 ARG A CA 1
ATOM 783 C C . ARG A 1 107 ? 3.835 52.187 17.224 1.00 77.94 107 ARG A C 1
ATOM 785 O O . ARG A 1 107 ? 2.889 52.732 17.794 1.00 77.94 107 ARG A O 1
ATOM 792 N N . ASP A 1 108 ? 3.784 51.808 15.951 1.00 80.62 108 ASP A N 1
ATOM 793 C CA . ASP A 1 108 ? 2.610 52.015 15.095 1.00 80.62 108 ASP A CA 1
ATOM 794 C C . ASP A 1 108 ? 1.462 51.091 15.501 1.00 80.62 108 ASP A C 1
ATOM 796 O O . ASP A 1 108 ? 0.316 51.531 15.620 1.00 80.62 108 ASP A O 1
ATOM 800 N N . LEU A 1 109 ? 1.781 49.839 15.841 1.00 79.94 109 LEU A N 1
ATOM 801 C CA . LEU A 1 109 ? 0.799 48.883 16.361 1.00 79.94 109 LEU A CA 1
ATOM 802 C C . LEU A 1 109 ? 0.217 49.327 17.714 1.00 79.94 109 LEU A C 1
ATOM 804 O O . LEU A 1 109 ? -0.983 49.170 17.954 1.00 79.94 109 LEU A O 1
ATOM 808 N N . ALA A 1 110 ? 1.037 49.914 18.592 1.00 83.00 110 ALA A N 1
ATOM 809 C CA . ALA A 1 110 ? 0.571 50.466 19.864 1.00 83.00 110 ALA A CA 1
ATOM 810 C C . ALA A 1 110 ? -0.370 51.668 19.660 1.00 83.00 110 ALA A C 1
ATOM 812 O O . ALA A 1 110 ? -1.406 51.765 20.325 1.00 83.00 110 ALA A O 1
ATOM 813 N N . ARG A 1 111 ? -0.050 52.554 18.705 1.00 81.75 111 ARG A N 1
ATOM 814 C CA . ARG A 1 111 ? -0.886 53.715 18.371 1.00 81.75 111 ARG A CA 1
ATOM 815 C C . ARG A 1 111 ? -2.245 53.296 17.806 1.00 81.75 111 ARG A C 1
ATOM 817 O O . ARG A 1 111 ? -3.255 53.874 18.209 1.00 81.75 111 ARG A O 1
ATOM 824 N N . ASP A 1 112 ? -2.288 52.295 16.926 1.00 81.31 112 ASP A N 1
ATOM 825 C CA . ASP A 1 112 ? -3.554 51.813 16.352 1.00 81.31 112 ASP A CA 1
ATOM 826 C C . ASP A 1 112 ? -4.458 51.176 17.420 1.00 81.31 112 ASP A C 1
ATOM 828 O O . ASP A 1 112 ? -5.648 51.485 17.514 1.00 81.31 112 ASP A O 1
ATOM 832 N N . ARG A 1 113 ? -3.883 50.362 18.319 1.00 84.50 113 ARG A N 1
ATOM 833 C CA . ARG A 1 113 ? -4.635 49.764 19.437 1.00 84.50 113 ARG A CA 1
ATOM 834 C C . ARG A 1 113 ? -5.233 50.807 20.381 1.00 84.50 113 ARG A C 1
ATOM 836 O O . ARG A 1 113 ? -6.340 50.595 20.868 1.00 84.50 113 ARG A O 1
ATOM 843 N N . ALA A 1 114 ? -4.536 51.915 20.635 1.00 83.81 114 ALA A N 1
ATOM 844 C CA . ALA A 1 114 ? -5.053 52.991 21.481 1.00 83.81 114 ALA A CA 1
ATOM 845 C C . ALA A 1 114 ? -6.250 53.716 20.840 1.00 83.81 114 ALA A C 1
ATOM 847 O O . ALA A 1 114 ? -7.181 54.090 21.550 1.00 83.81 114 ALA A O 1
ATOM 848 N N . ARG A 1 115 ? -6.255 53.879 19.508 1.00 84.12 115 ARG A N 1
ATOM 849 C CA . ARG A 1 115 ? -7.377 54.498 18.779 1.00 84.12 115 ARG A CA 1
ATOM 850 C C . ARG A 1 115 ? -8.636 53.639 18.811 1.00 84.12 115 ARG A C 1
ATOM 852 O O . ARG A 1 115 ? -9.711 54.180 19.007 1.00 84.12 115 ARG A O 1
ATOM 859 N N . ARG A 1 116 ? -8.501 52.318 18.671 1.00 82.81 116 ARG A N 1
ATOM 860 C CA . ARG A 1 116 ? -9.640 51.378 18.666 1.00 82.81 116 ARG A CA 1
ATOM 861 C C . ARG A 1 116 ? -10.323 51.190 20.027 1.00 82.81 116 ARG A C 1
ATOM 863 O O . ARG A 1 116 ? -11.343 50.519 20.091 1.00 82.81 116 ARG A O 1
ATOM 870 N N . ARG A 1 117 ? -9.727 51.690 21.115 1.00 74.12 117 ARG A N 1
ATOM 871 C CA . ARG A 1 117 ? -10.255 51.576 22.488 1.00 74.12 117 ARG A CA 1
ATOM 872 C C . ARG A 1 117 ? -10.958 52.846 22.981 1.00 74.12 117 ARG A C 1
ATOM 874 O O . ARG A 1 117 ? -11.348 52.888 24.144 1.00 74.12 117 ARG A O 1
ATOM 881 N N . ARG A 1 118 ? -11.061 53.871 22.137 1.00 58.62 118 ARG A N 1
ATOM 882 C CA . ARG A 1 118 ? -11.921 55.039 22.349 1.00 58.62 118 ARG A CA 1
ATOM 883 C C . ARG A 1 118 ? -13.203 54.853 21.560 1.00 58.62 118 ARG A C 1
ATOM 885 O O . ARG A 1 118 ? -14.232 55.331 22.069 1.00 58.62 118 ARG A O 1
#

Solvent-accessible surface area (backbone atoms only — not comparable to full-atom values): 7753 Å² total; per-residue (Å²): 137,84,80,78,78,78,73,89,73,72,62,56,47,12,81,72,77,66,46,70,28,51,83,90,36,38,45,59,14,79,84,82,63,47,40,23,25,32,63,91,46,95,83,59,83,77,71,68,36,45,53,74,46,76,38,83,89,78,72,39,80,46,40,38,33,47,64,66,51,29,52,72,72,68,49,63,75,78,72,93,68,97,67,88,80,79,78,75,77,79,72,76,72,77,75,80,71,79,72,75,78,79,82,74,47,74,69,55,56,53,53,53,56,59,60,76,74,110

Sequence (118 aa):
MTSNAISESGLPACVVCDEPAAPEARSDCYRCGDYFHLRLTTTATGPDCGDVWIDDEVMALQFACHNCLAEQRGEAAPAADDTPGTQPPAEPSPRRTLRAREGASARDLARDRARRRR

Foldseek 3Di:
DDDPPPPPDAQFAAPQPRHREDPQQWDAAPPPRGIHGPDPDPPDDDDHQWDWDQDPVVRDIHIHGVCVVCVVVVNDDPDPDPDDDDDPPDDPPPPPPPPPPPDCDPVNVVVVVVVVVD

Radius of gyration: 26.72 Å; Cα contacts (8 Å, |Δi|>4): 119; chains: 1; bounding box: 32×92×47 Å

pLDDT: mean 78.3, std 18.06, range [41.41, 97.81]